Protein AF-A0A7V5YY38-F1 (afdb_monomer_lite)

pLDDT: mean 91.95, std 10.03, range [42.47, 98.0]

Secondary structure (DSSP, 8-state):
-EEEEEEEEEEEETTEEEEEEEEEE---SS----SSSS------GGGGGGS---HHHHHHHHHHHHHSS--

Foldseek 3Di:
DWDAWLDWFWDDDPVDTDTDTHTDDDDPDDDDDQDPHPDDDDDDLVCPVVDDDDPRVVVSSVSVVVVPDDD

Sequence (71 aa):
AVDAPVATVEHAYTHLRITLHAFHCRLLAGEPQAMGVADWRWVRPAELGRFAFSAADRKVIAALGREHSPS

Radius of gyration: 13.97 Å; chains: 1; bounding box: 30×28×37 Å

Structure (mmCIF, N/CA/C/O backbone):
data_AF-A0A7V5YY38-F1
#
_entry.id   AF-A0A7V5YY38-F1
#
loop_
_atom_site.group_PDB
_atom_site.id
_atom_site.type_symbol
_atom_site.label_atom_id
_atom_site.label_alt_id
_atom_site.label_comp_id
_atom_site.label_asym_id
_atom_site.label_entity_id
_atom_site.label_seq_id
_atom_site.pdbx_PDB_ins_code
_atom_site.Cartn_x
_atom_site.Cartn_y
_atom_site.Cartn_z
_atom_site.occupancy
_atom_site.B_iso_or_equiv
_atom_site.auth_seq_id
_atom_site.auth_comp_id
_atom_site.auth_asym_id
_atom_site.auth_atom_id
_atom_site.pdbx_PDB_model_num
ATOM 1 N N . ALA A 1 1 ? 9.421 2.657 -13.001 1.00 91.75 1 ALA A N 1
ATOM 2 C CA . ALA A 1 1 ? 9.173 4.089 -12.758 1.00 91.75 1 ALA A CA 1
ATOM 3 C C . ALA A 1 1 ? 8.155 4.201 -11.643 1.00 91.75 1 ALA A C 1
ATOM 5 O O . ALA A 1 1 ? 7.265 3.357 -11.595 1.00 91.75 1 ALA A O 1
ATOM 6 N N . VAL A 1 2 ? 8.339 5.173 -10.754 1.00 93.38 2 VAL A N 1
ATOM 7 C CA . VAL A 1 2 ? 7.365 5.535 -9.719 1.00 93.38 2 VAL A CA 1
ATOM 8 C C . VAL A 1 2 ? 6.626 6.766 -10.226 1.00 93.38 2 VAL A C 1
ATOM 10 O O . VAL A 1 2 ? 7.276 7.714 -10.666 1.00 93.38 2 VAL A O 1
ATOM 13 N N . ASP A 1 3 ? 5.303 6.718 -10.185 1.00 93.62 3 ASP A N 1
ATOM 14 C CA . ASP A 1 3 ? 4.406 7.756 -10.680 1.00 93.62 3 ASP A CA 1
ATOM 15 C C . ASP A 1 3 ? 3.680 8.431 -9.492 1.00 93.62 3 ASP A C 1
ATOM 17 O O . ASP A 1 3 ? 4.261 8.630 -8.421 1.00 93.62 3 ASP A O 1
ATOM 21 N N . ALA A 1 4 ? 2.417 8.827 -9.674 1.00 93.81 4 ALA A N 1
ATOM 22 C CA . ALA A 1 4 ? 1.647 9.557 -8.672 1.00 93.81 4 ALA A CA 1
ATOM 23 C C . ALA A 1 4 ? 1.366 8.726 -7.398 1.00 93.81 4 ALA A C 1
ATOM 25 O O . ALA A 1 4 ? 1.209 7.499 -7.470 1.00 93.81 4 ALA A O 1
ATOM 26 N N . PRO A 1 5 ? 1.268 9.383 -6.225 1.00 95.94 5 PRO A N 1
ATOM 27 C CA . PRO A 1 5 ? 0.815 8.728 -5.006 1.00 95.94 5 PRO A CA 1
ATOM 28 C C . PRO A 1 5 ? -0.643 8.278 -5.147 1.00 95.94 5 PRO A C 1
ATOM 30 O O . PRO A 1 5 ? -1.472 9.011 -5.676 1.00 95.94 5 PRO A O 1
ATOM 33 N N . VAL A 1 6 ? -0.937 7.094 -4.613 1.00 95.88 6 VAL A N 1
ATOM 34 C CA . VAL A 1 6 ? -2.294 6.535 -4.506 1.00 95.88 6 VAL A CA 1
ATOM 35 C C . VAL A 1 6 ? -2.911 6.922 -3.165 1.00 95.88 6 VAL A C 1
ATOM 37 O O . VAL A 1 6 ? -4.030 7.419 -3.071 1.00 95.88 6 VAL A O 1
ATOM 40 N N . ALA A 1 7 ? -2.171 6.689 -2.078 1.00 96.75 7 ALA A N 1
ATOM 41 C CA . ALA A 1 7 ? -2.641 6.976 -0.729 1.00 96.75 7 ALA A CA 1
ATOM 42 C C . ALA A 1 7 ? -1.487 7.076 0.272 1.00 96.75 7 ALA A C 1
ATOM 44 O O . ALA A 1 7 ? -0.483 6.373 0.160 1.00 96.75 7 ALA A O 1
ATOM 45 N N . THR A 1 8 ? -1.697 7.886 1.310 1.00 97.94 8 THR A N 1
ATOM 46 C CA . THR A 1 8 ? -0.945 7.813 2.567 1.00 97.94 8 THR A CA 1
ATOM 47 C C . THR A 1 8 ? -1.892 7.325 3.656 1.00 97.94 8 THR A C 1
ATOM 49 O O . THR A 1 8 ? -2.920 7.949 3.916 1.00 97.94 8 THR A O 1
ATOM 52 N N . VAL A 1 9 ? -1.573 6.189 4.272 1.00 97.75 9 VAL A N 1
ATOM 53 C CA . VAL A 1 9 ? -2.407 5.533 5.280 1.00 97.75 9 VAL A CA 1
ATOM 54 C C . VAL A 1 9 ? -1.662 5.468 6.600 1.00 97.75 9 VAL A C 1
ATOM 56 O O . VAL A 1 9 ? -0.705 4.714 6.750 1.00 97.75 9 VAL A O 1
ATOM 59 N N . GLU A 1 10 ? -2.160 6.192 7.594 1.00 97.38 10 GLU A N 1
ATOM 60 C CA . GLU A 1 10 ? -1.751 5.989 8.979 1.00 97.38 10 GLU A CA 1
ATOM 61 C C . GLU A 1 10 ? -2.529 4.817 9.590 1.00 97.38 10 GLU A C 1
ATOM 63 O O . GLU A 1 10 ? -3.760 4.685 9.449 1.00 97.38 10 GLU A O 1
ATOM 68 N N . HIS A 1 11 ? -1.806 3.922 10.261 1.00 96.44 11 HIS A N 1
ATOM 69 C CA . HIS A 1 11 ? -2.409 2.777 10.921 1.00 96.44 11 HIS A CA 1
ATOM 70 C C . HIS A 1 11 ? -1.677 2.394 12.206 1.00 96.44 11 HIS A C 1
ATOM 72 O O . HIS A 1 11 ? -0.454 2.275 12.244 1.00 96.44 11 HIS A O 1
ATOM 78 N N . ALA A 1 12 ? -2.460 2.163 13.258 1.00 95.69 12 ALA A N 1
ATOM 79 C CA . ALA A 1 12 ? -1.986 1.657 14.533 1.00 95.69 12 ALA A CA 1
ATOM 80 C C . ALA A 1 12 ? -2.436 0.202 14.700 1.00 95.69 12 ALA A C 1
ATOM 82 O O . ALA A 1 12 ? -3.625 -0.077 14.846 1.00 95.69 12 ALA A O 1
ATOM 83 N N . TYR A 1 13 ? -1.470 -0.707 14.694 1.00 90.62 13 TYR A N 1
ATOM 84 C CA . TYR A 1 13 ? -1.607 -2.034 15.277 1.00 90.62 13 TYR A CA 1
ATOM 85 C C . TYR A 1 13 ? -1.410 -1.945 16.795 1.00 90.62 13 TYR A C 1
ATOM 87 O O . TYR A 1 13 ? -0.866 -0.966 17.307 1.00 90.62 13 TYR A O 1
ATOM 95 N N . THR A 1 14 ? -1.788 -2.996 17.523 1.00 93.94 14 THR A N 1
ATOM 96 C CA . THR A 1 14 ? -1.682 -3.047 18.992 1.00 93.94 14 THR A CA 1
ATOM 97 C C . THR A 1 14 ? -0.288 -2.684 19.517 1.00 93.94 14 THR A C 1
ATOM 99 O O . THR A 1 14 ? -0.174 -2.010 20.536 1.00 93.94 14 THR A O 1
ATOM 102 N N . HIS A 1 15 ? 0.772 -3.089 18.811 1.00 94.50 15 HIS A N 1
ATOM 103 C CA . HIS A 1 15 ? 2.162 -2.909 19.253 1.00 94.50 15 HIS A CA 1
ATOM 104 C C . HIS A 1 15 ? 3.010 -2.038 18.317 1.00 94.50 15 HIS A C 1
ATOM 106 O O . HIS A 1 15 ? 4.202 -1.872 18.553 1.00 94.50 15 HIS A O 1
ATOM 112 N N . LEU A 1 16 ? 2.429 -1.504 17.241 1.00 94.31 16 LEU A N 1
ATOM 113 C CA . LEU A 1 16 ? 3.177 -0.801 16.202 1.00 94.31 16 LEU A CA 1
ATOM 114 C C . LEU A 1 16 ? 2.305 0.257 15.537 1.00 94.31 16 LEU A C 1
ATOM 116 O O . LEU A 1 16 ? 1.142 0.010 15.233 1.00 94.31 16 LEU A O 1
ATOM 120 N N . ARG A 1 17 ? 2.889 1.415 15.239 1.00 96.75 17 ARG A N 1
ATOM 121 C CA . ARG A 1 17 ? 2.272 2.428 14.381 1.00 96.75 17 ARG A CA 1
ATOM 122 C C . ARG A 1 17 ? 3.086 2.555 13.107 1.00 96.75 17 ARG A C 1
ATOM 124 O O . ARG A 1 17 ? 4.311 2.598 13.172 1.00 96.75 17 ARG A O 1
ATOM 131 N N . ILE A 1 18 ? 2.396 2.600 11.976 1.00 96.94 18 ILE A N 1
ATOM 132 C CA . ILE A 1 18 ? 3.002 2.759 10.658 1.00 96.94 18 ILE A CA 1
ATOM 133 C C . ILE A 1 18 ? 2.310 3.876 9.884 1.00 96.94 18 ILE A C 1
ATOM 135 O O . ILE A 1 18 ? 1.114 4.125 10.062 1.00 96.94 18 ILE A O 1
ATOM 139 N N . THR A 1 19 ? 3.065 4.462 8.962 1.00 98.00 19 THR A N 1
ATOM 140 C CA . THR A 1 19 ? 2.537 5.263 7.860 1.00 98.00 19 THR A CA 1
ATOM 141 C C . THR A 1 19 ? 2.899 4.548 6.565 1.00 98.00 19 THR A C 1
ATOM 143 O O . THR A 1 19 ? 4.074 4.341 6.269 1.00 98.00 19 THR A O 1
ATOM 146 N N . LEU A 1 20 ? 1.886 4.113 5.822 1.00 97.81 20 LEU A N 1
ATOM 147 C CA . LEU A 1 20 ? 2.032 3.401 4.559 1.00 97.81 20 LEU A CA 1
ATOM 148 C C . LEU A 1 20 ? 1.823 4.380 3.403 1.00 97.81 20 LEU A C 1
ATOM 150 O O . LEU A 1 20 ? 0.734 4.930 3.254 1.00 97.81 20 LEU A O 1
ATOM 154 N N . HIS A 1 21 ? 2.851 4.568 2.580 1.00 97.94 21 HIS A N 1
ATOM 155 C CA . HIS A 1 21 ? 2.778 5.372 1.361 1.00 97.94 21 HIS A CA 1
ATOM 156 C C . HIS A 1 21 ? 2.704 4.449 0.142 1.00 97.94 21 HIS A C 1
ATOM 158 O O . HIS A 1 21 ? 3.636 3.690 -0.121 1.00 97.94 21 HIS A O 1
ATOM 164 N N . ALA A 1 22 ? 1.593 4.505 -0.590 1.00 97.31 22 ALA A N 1
ATOM 165 C CA . ALA A 1 22 ? 1.366 3.723 -1.800 1.00 97.31 22 ALA A CA 1
ATOM 166 C C . ALA A 1 22 ? 1.491 4.608 -3.046 1.00 97.31 22 ALA A C 1
ATOM 168 O O . ALA A 1 22 ? 0.981 5.729 -3.063 1.00 97.31 22 ALA A O 1
ATOM 169 N N . PHE A 1 23 ? 2.128 4.084 -4.094 1.00 97.00 23 PHE A N 1
ATOM 170 C CA . PHE A 1 23 ? 2.385 4.784 -5.354 1.00 97.00 23 PHE A CA 1
ATOM 171 C C . PHE A 1 23 ? 2.025 3.904 -6.546 1.00 97.00 23 PHE A C 1
ATOM 173 O O . PHE A 1 23 ? 2.168 2.680 -6.485 1.00 97.00 23 PHE A O 1
ATOM 180 N N . HIS A 1 24 ? 1.624 4.539 -7.647 1.00 95.12 24 HIS A N 1
ATOM 181 C CA . HIS A 1 24 ? 1.592 3.878 -8.946 1.00 95.12 24 HIS A CA 1
ATOM 182 C C . HIS A 1 24 ? 3.015 3.592 -9.411 1.00 95.12 24 HIS A C 1
ATOM 184 O O . HIS A 1 24 ? 3.892 4.452 -9.331 1.00 95.12 24 HIS A O 1
ATOM 190 N N . CYS A 1 25 ? 3.244 2.376 -9.898 1.00 94.69 25 CYS A N 1
ATOM 191 C CA . CYS A 1 25 ? 4.548 1.949 -10.378 1.00 94.69 25 CYS A CA 1
ATOM 192 C C . CYS A 1 25 ? 4.406 1.157 -11.671 1.00 94.69 25 CYS A C 1
ATOM 194 O O . CYS A 1 25 ? 3.543 0.289 -11.802 1.00 94.69 25 CYS A O 1
ATOM 196 N N . ARG A 1 26 ? 5.334 1.394 -12.597 1.00 94.19 26 ARG A N 1
ATOM 197 C CA . ARG A 1 26 ? 5.466 0.626 -13.835 1.00 94.19 26 ARG A CA 1
ATOM 198 C C . ARG A 1 26 ? 6.799 -0.103 -13.877 1.00 94.19 26 ARG A C 1
ATOM 200 O O . ARG A 1 26 ? 7.855 0.521 -13.724 1.00 94.19 26 ARG A O 1
ATOM 207 N N . LEU A 1 27 ? 6.749 -1.409 -14.124 1.00 93.69 27 LEU A N 1
ATOM 208 C CA . LEU A 1 27 ? 7.931 -2.211 -14.423 1.00 93.69 27 LEU A CA 1
ATOM 209 C C . LEU A 1 27 ? 8.512 -1.743 -15.765 1.00 93.69 27 LEU A C 1
ATOM 211 O O . LEU A 1 27 ? 7.800 -1.708 -16.764 1.00 93.69 27 LEU A O 1
ATOM 215 N N . LEU A 1 28 ? 9.775 -1.309 -15.769 1.00 95.81 28 LEU A N 1
ATOM 216 C CA . LEU A 1 28 ? 10.432 -0.790 -16.979 1.00 95.81 28 LEU A CA 1
ATOM 217 C C . LEU A 1 28 ? 11.252 -1.859 -17.701 1.00 95.81 28 LEU A C 1
ATOM 219 O O . LEU A 1 28 ? 11.362 -1.821 -18.921 1.00 95.81 28 LEU A O 1
ATOM 223 N N . ALA A 1 29 ? 11.855 -2.770 -16.940 1.00 95.69 29 ALA A N 1
ATOM 224 C CA . ALA A 1 29 ? 12.715 -3.831 -17.435 1.00 95.69 29 ALA A CA 1
ATOM 225 C C . ALA A 1 29 ? 12.833 -4.943 -16.385 1.00 95.69 29 ALA A C 1
ATOM 227 O O . ALA A 1 29 ? 12.626 -4.697 -15.193 1.00 95.69 29 ALA A O 1
ATOM 228 N N . GLY A 1 30 ? 13.229 -6.133 -16.839 1.00 93.69 30 GLY A N 1
ATOM 229 C CA . GLY A 1 30 ? 13.336 -7.333 -16.011 1.00 93.69 30 GLY A CA 1
ATOM 230 C C . GLY A 1 30 ? 11.988 -8.007 -15.766 1.00 93.69 30 GLY A C 1
ATOM 231 O O . GLY A 1 30 ? 10.948 -7.513 -16.191 1.00 93.69 30 GLY A O 1
ATOM 232 N N . GLU A 1 31 ? 12.029 -9.134 -15.062 1.00 91.25 31 GLU A N 1
ATOM 233 C CA . GLU A 1 31 ? 10.847 -9.899 -14.662 1.00 91.25 31 GLU A CA 1
ATOM 234 C C . GLU A 1 31 ? 10.781 -9.973 -13.133 1.00 91.25 31 GLU A C 1
ATOM 236 O O . GLU A 1 31 ? 11.830 -10.126 -12.494 1.00 91.25 31 GLU A O 1
ATOM 241 N 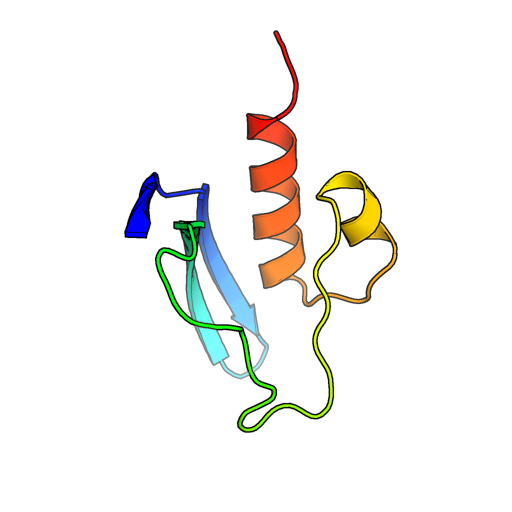N . PRO A 1 32 ? 9.592 -9.873 -12.512 1.00 90.50 32 PRO A N 1
ATOM 242 C CA . PRO A 1 32 ? 9.478 -10.021 -11.070 1.00 90.50 32 PRO A CA 1
ATOM 243 C C . PRO A 1 32 ? 9.860 -11.441 -10.642 1.00 90.50 32 PRO A C 1
ATOM 245 O O . PRO A 1 32 ? 9.453 -12.434 -11.245 1.00 90.50 32 PRO A O 1
ATOM 248 N N . GLN A 1 33 ? 10.637 -11.532 -9.569 1.00 90.44 33 GLN A N 1
ATOM 249 C CA . GLN A 1 33 ? 11.105 -12.793 -9.005 1.00 90.44 33 GLN A CA 1
ATOM 250 C C . GLN A 1 33 ? 10.643 -12.911 -7.556 1.00 90.44 33 GLN A C 1
ATOM 252 O O . GLN A 1 33 ? 10.643 -11.930 -6.811 1.00 90.44 33 GLN A O 1
ATOM 257 N N . ALA A 1 34 ? 10.280 -14.126 -7.146 1.00 90.88 34 ALA A N 1
ATOM 258 C CA . ALA A 1 34 ? 9.915 -14.440 -5.769 1.00 90.88 34 ALA A CA 1
ATOM 259 C C . ALA A 1 34 ? 11.171 -14.480 -4.876 1.00 90.88 34 ALA A C 1
ATOM 261 O O . ALA A 1 34 ? 11.646 -15.544 -4.489 1.00 90.88 34 ALA A O 1
ATOM 262 N N . MET A 1 35 ? 11.758 -13.317 -4.585 1.00 89.19 35 MET A N 1
ATOM 263 C CA . MET A 1 35 ? 12.908 -13.207 -3.686 1.00 89.19 35 MET A CA 1
ATOM 264 C C . MET A 1 35 ? 12.427 -12.898 -2.268 1.00 89.19 35 MET A C 1
ATOM 266 O O . MET A 1 35 ? 11.924 -11.812 -2.001 1.00 89.19 35 MET A O 1
ATOM 270 N N . GLY A 1 36 ? 12.558 -13.861 -1.353 1.00 90.44 36 GLY A N 1
ATOM 271 C CA . GLY A 1 36 ? 12.148 -13.691 0.048 1.00 90.44 36 GLY A CA 1
ATOM 272 C C . GLY A 1 36 ? 10.636 -13.769 0.297 1.00 90.44 36 GLY A C 1
ATOM 273 O O . GLY A 1 36 ? 10.191 -13.524 1.414 1.00 90.44 36 GLY A O 1
ATOM 274 N N . VAL A 1 37 ? 9.850 -14.142 -0.716 1.00 89.12 37 VAL A N 1
ATOM 275 C CA . VAL A 1 37 ? 8.414 -14.432 -0.604 1.00 89.12 37 VAL A CA 1
ATOM 276 C C . VAL A 1 37 ? 8.127 -15.814 -1.177 1.00 89.12 37 VAL A C 1
ATOM 278 O O . VAL A 1 37 ? 8.794 -16.246 -2.112 1.00 89.12 37 VAL A O 1
ATOM 281 N N . ALA A 1 38 ? 7.145 -16.514 -0.610 1.00 90.31 38 ALA A N 1
ATOM 282 C CA . ALA A 1 38 ? 6.797 -17.864 -1.052 1.00 90.31 38 ALA A CA 1
ATOM 283 C C . ALA A 1 38 ? 6.056 -17.882 -2.402 1.00 90.31 38 ALA A C 1
ATOM 285 O O . ALA A 1 38 ? 6.247 -18.803 -3.187 1.00 90.31 38 ALA A O 1
ATOM 286 N N . ASP A 1 39 ? 5.212 -16.880 -2.663 1.00 91.19 39 ASP A N 1
ATOM 287 C CA . ASP A 1 39 ? 4.409 -16.766 -3.884 1.00 91.19 39 ASP A CA 1
ATOM 288 C C . ASP A 1 39 ? 4.072 -15.291 -4.162 1.00 91.19 39 ASP A C 1
ATOM 290 O O . ASP A 1 39 ? 4.035 -14.467 -3.242 1.00 91.19 39 ASP A O 1
ATOM 294 N N . TRP A 1 40 ? 3.812 -14.960 -5.426 1.00 92.25 40 TRP A N 1
ATOM 295 C CA . TRP A 1 40 ? 3.298 -13.661 -5.855 1.00 92.25 40 TRP A CA 1
ATOM 296 C C . TRP A 1 40 ? 2.481 -13.810 -7.144 1.00 92.25 40 TRP A C 1
ATOM 298 O O . TRP A 1 40 ? 2.625 -14.771 -7.895 1.00 92.25 40 TRP A O 1
ATOM 308 N N . ARG A 1 41 ? 1.590 -12.850 -7.413 1.00 92.69 41 ARG A N 1
ATOM 309 C CA . ARG A 1 41 ? 0.724 -12.887 -8.597 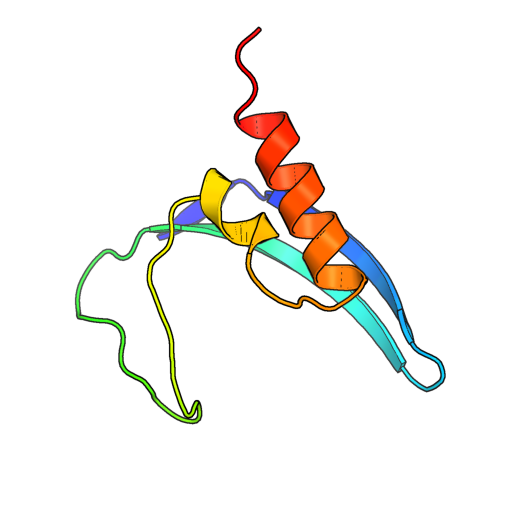1.00 92.69 41 ARG A CA 1
ATOM 310 C C . ARG A 1 41 ? 0.389 -11.501 -9.120 1.00 92.69 41 ARG A C 1
ATOM 312 O O . ARG A 1 41 ? 0.097 -10.596 -8.343 1.00 92.69 41 ARG A O 1
ATOM 319 N N . TRP A 1 42 ? 0.344 -11.379 -10.443 1.00 93.56 42 TRP A N 1
ATOM 320 C CA . TRP A 1 42 ? -0.316 -10.263 -11.114 1.00 93.56 42 TRP A CA 1
ATOM 321 C C . TRP A 1 42 ? -1.829 -10.497 -11.124 1.00 93.56 42 TRP A C 1
ATOM 323 O O . TRP A 1 42 ? -2.293 -11.544 -11.571 1.00 93.56 42 TRP A O 1
ATOM 333 N N . VAL A 1 43 ? -2.599 -9.525 -10.639 1.00 95.06 43 VAL A N 1
ATOM 334 C CA . VAL A 1 43 ? -4.070 -9.568 -10.624 1.00 95.06 43 VAL A CA 1
ATOM 335 C C . VAL A 1 43 ? -4.636 -8.238 -11.093 1.00 95.06 43 VAL A C 1
ATOM 337 O O . VAL A 1 43 ? -4.003 -7.193 -10.925 1.00 95.06 43 VAL A O 1
ATOM 340 N N . ARG A 1 44 ? -5.841 -8.255 -11.668 1.00 93.12 44 ARG A N 1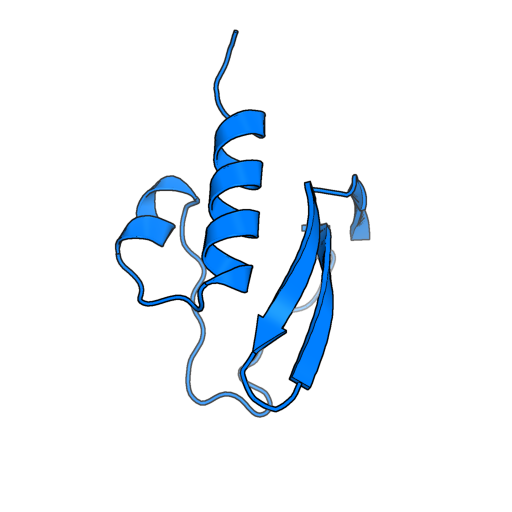
ATOM 341 C CA . ARG A 1 44 ? -6.550 -7.008 -11.975 1.00 93.12 44 ARG A CA 1
ATOM 342 C C . ARG A 1 44 ? -7.041 -6.352 -10.679 1.00 93.12 44 ARG A C 1
ATOM 344 O O . ARG A 1 44 ? -7.378 -7.073 -9.738 1.00 93.12 44 ARG A O 1
ATOM 351 N N . PRO A 1 45 ? -7.201 -5.015 -10.629 1.00 91.81 45 PRO A N 1
ATOM 352 C CA . PRO A 1 45 ? -7.731 -4.335 -9.443 1.00 91.81 45 PRO A CA 1
ATOM 353 C C . PRO A 1 45 ? -9.070 -4.907 -8.949 1.00 91.81 45 PRO A C 1
ATOM 355 O O . PRO A 1 45 ? -9.260 -5.099 -7.752 1.00 91.81 45 PRO A O 1
ATOM 358 N N . ALA A 1 46 ? -9.968 -5.276 -9.870 1.00 92.19 46 ALA A N 1
ATOM 359 C CA . ALA A 1 46 ? -11.261 -5.886 -9.546 1.00 92.19 46 ALA A CA 1
ATOM 360 C C . ALA A 1 46 ? -11.152 -7.261 -8.849 1.00 92.19 46 ALA A C 1
ATOM 362 O O . ALA A 1 46 ? -12.096 -7.706 -8.201 1.00 92.19 46 ALA A O 1
ATOM 363 N N . GLU A 1 47 ? -10.011 -7.943 -8.958 1.00 95.81 47 GLU A N 1
ATOM 364 C CA . GLU A 1 47 ? -9.784 -9.256 -8.349 1.00 95.81 47 GLU A CA 1
ATOM 365 C C . GLU A 1 47 ? -9.208 -9.164 -6.934 1.00 95.81 47 GLU A C 1
ATOM 367 O O . GLU A 1 47 ? -9.203 -10.166 -6.220 1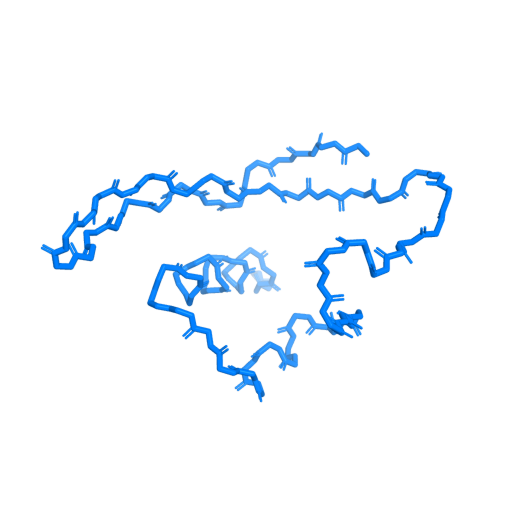.00 95.81 47 GLU A O 1
ATOM 372 N N . LEU A 1 48 ? -8.762 -7.981 -6.495 1.00 95.12 48 LEU A N 1
ATOM 373 C CA . LEU A 1 48 ? -8.162 -7.786 -5.172 1.00 95.12 48 LEU A CA 1
ATOM 374 C C . LEU A 1 48 ? -9.117 -8.196 -4.039 1.00 95.12 48 LEU A C 1
ATOM 376 O O . LEU A 1 48 ? -8.679 -8.756 -3.040 1.00 95.12 48 LEU A O 1
ATOM 380 N N . GLY A 1 49 ? -10.432 -8.036 -4.216 1.00 93.50 49 GLY A N 1
ATOM 381 C CA . GLY A 1 49 ? -11.431 -8.474 -3.230 1.00 93.50 49 GLY A CA 1
ATOM 382 C C . GLY A 1 49 ? -11.429 -9.981 -2.928 1.00 93.50 49 GLY A C 1
ATOM 383 O O . GLY A 1 49 ? -12.039 -10.403 -1.950 1.00 93.50 49 GLY A O 1
ATOM 384 N N . ARG A 1 50 ? -10.739 -10.800 -3.734 1.00 95.69 50 ARG A N 1
ATOM 385 C CA . ARG A 1 50 ? -10.629 -12.258 -3.557 1.00 95.69 50 ARG A CA 1
ATOM 386 C C . ARG A 1 50 ? -9.529 -12.672 -2.571 1.00 95.69 50 ARG A C 1
ATOM 388 O O . ARG A 1 50 ? -9.421 -13.858 -2.269 1.00 95.69 50 ARG A O 1
ATOM 395 N N . PHE A 1 51 ? -8.708 -11.735 -2.095 1.00 95.75 51 PHE A N 1
ATOM 396 C CA . PHE A 1 51 ? -7.552 -12.014 -1.243 1.00 95.75 51 PHE A CA 1
ATOM 397 C C . PHE A 1 51 ? -7.716 -11.430 0.159 1.00 95.75 51 PHE A C 1
ATOM 399 O O . PHE A 1 51 ? -8.328 -10.380 0.364 1.00 95.75 51 PHE A O 1
ATOM 406 N N . ALA A 1 52 ? -7.131 -12.112 1.142 1.00 95.75 52 ALA A N 1
ATOM 407 C CA . ALA A 1 52 ? -7.061 -11.607 2.502 1.00 95.75 52 ALA A CA 1
ATOM 408 C C 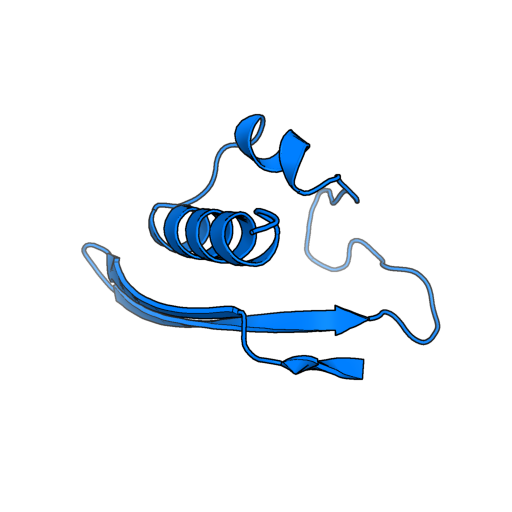. ALA A 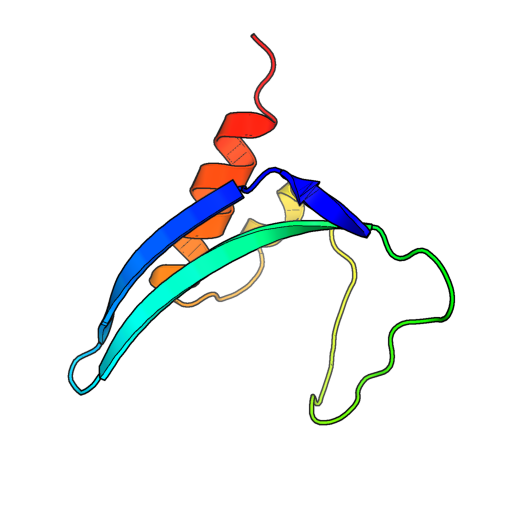1 52 ? -5.948 -10.557 2.612 1.00 95.75 52 ALA A C 1
ATOM 410 O O . ALA A 1 52 ? -4.781 -10.844 2.368 1.00 95.75 52 ALA A O 1
ATOM 411 N N . PHE A 1 53 ? -6.326 -9.349 3.017 1.00 95.94 53 PHE A N 1
ATOM 412 C CA . PHE A 1 53 ? -5.415 -8.224 3.225 1.00 95.94 53 PHE A CA 1
ATOM 413 C C . PHE A 1 53 ? -5.411 -7.763 4.684 1.00 95.94 53 PHE A C 1
ATOM 415 O O . PHE A 1 53 ? -6.328 -8.082 5.449 1.00 95.94 53 PHE A O 1
ATOM 422 N N . SER A 1 54 ? -4.405 -6.986 5.085 1.00 95.31 54 SER A N 1
ATOM 423 C CA . SER A 1 54 ? -4.440 -6.287 6.372 1.00 95.31 54 SER A CA 1
ATOM 424 C C . SER A 1 54 ? -5.476 -5.151 6.354 1.00 95.31 54 SER A C 1
ATOM 426 O O . SER A 1 54 ? -6.024 -4.781 5.311 1.00 95.31 54 SER A O 1
ATOM 428 N N . ALA A 1 55 ? -5.768 -4.570 7.520 1.00 95.94 55 ALA A N 1
ATOM 429 C CA . ALA A 1 55 ? -6.630 -3.390 7.589 1.00 95.94 55 ALA A CA 1
ATOM 430 C C . ALA A 1 55 ? -5.996 -2.160 6.910 1.00 95.94 55 ALA A C 1
ATOM 432 O O . ALA A 1 55 ? -6.726 -1.362 6.324 1.00 95.94 55 ALA A O 1
ATOM 433 N N . ALA A 1 56 ? -4.667 -2.017 6.961 1.00 97.06 56 ALA A N 1
ATOM 434 C CA . ALA A 1 56 ? -3.954 -0.940 6.278 1.00 97.06 56 ALA A CA 1
ATOM 435 C C . ALA A 1 56 ? -4.027 -1.107 4.751 1.00 97.06 56 ALA A C 1
ATOM 437 O O . ALA A 1 56 ? -4.432 -0.177 4.055 1.00 97.06 56 ALA A O 1
ATOM 438 N N . ASP A 1 57 ? -3.754 -2.310 4.241 1.00 97.12 57 ASP A N 1
ATOM 439 C CA . ASP A 1 57 ? -3.778 -2.589 2.798 1.00 97.12 57 ASP A CA 1
ATOM 440 C C . ASP A 1 57 ? -5.185 -2.428 2.211 1.00 97.12 57 ASP A C 1
ATOM 442 O O . ASP A 1 57 ? -5.354 -1.858 1.135 1.00 97.12 57 ASP A O 1
ATOM 446 N N . ARG A 1 58 ? -6.232 -2.829 2.950 1.00 96.94 58 ARG A N 1
ATOM 447 C CA . ARG A 1 58 ? -7.627 -2.585 2.540 1.00 96.94 58 ARG A CA 1
ATOM 448 C C . ARG A 1 58 ? -7.933 -1.101 2.317 1.00 96.94 58 ARG A C 1
ATOM 450 O O . ARG A 1 58 ? -8.713 -0.781 1.423 1.00 96.94 58 ARG A O 1
ATOM 457 N N . LYS A 1 59 ? -7.326 -0.192 3.091 1.00 97.00 59 LYS A N 1
ATOM 458 C CA . LYS A 1 59 ? -7.497 1.259 2.890 1.00 97.00 59 LYS A CA 1
ATOM 459 C C . LYS A 1 59 ? -6.834 1.728 1.593 1.00 97.00 59 LYS A C 1
ATOM 461 O O . LYS A 1 59 ? -7.427 2.538 0.887 1.00 97.00 59 LYS A O 1
ATOM 466 N N . VAL A 1 60 ? -5.659 1.189 1.257 1.00 97.19 60 VAL A N 1
ATOM 467 C CA . VAL A 1 60 ? -4.981 1.469 -0.022 1.00 97.19 60 VAL A CA 1
ATOM 468 C C . VAL A 1 60 ? -5.814 0.964 -1.201 1.00 97.19 60 VAL A C 1
ATOM 470 O O . VAL A 1 60 ? -6.056 1.711 -2.141 1.00 97.19 60 VAL A O 1
ATOM 473 N N . ILE A 1 61 ? -6.328 -0.267 -1.129 1.00 96.50 61 ILE A N 1
ATOM 474 C CA . ILE A 1 61 ? -7.161 -0.861 -2.191 1.00 96.50 61 ILE A CA 1
ATOM 475 C C . ILE A 1 61 ? -8.448 -0.052 -2.406 1.00 96.50 61 ILE A C 1
ATOM 477 O O . ILE A 1 61 ? -8.859 0.177 -3.543 1.00 96.50 61 ILE A O 1
ATOM 481 N N . ALA A 1 62 ? -9.074 0.429 -1.328 1.00 95.00 62 ALA A N 1
ATOM 482 C CA . ALA A 1 62 ? -10.245 1.294 -1.428 1.00 95.00 62 ALA A CA 1
ATOM 483 C C . ALA A 1 62 ? -9.927 2.651 -2.084 1.00 95.00 62 ALA A C 1
ATOM 485 O O . ALA A 1 62 ? -10.750 3.161 -2.844 1.00 95.00 62 ALA A O 1
ATOM 486 N N . ALA A 1 63 ? -8.753 3.236 -1.813 1.00 95.00 63 ALA A N 1
ATOM 487 C CA . ALA A 1 63 ? -8.302 4.456 -2.486 1.00 95.00 63 ALA A CA 1
ATOM 488 C C . ALA A 1 63 ? -8.076 4.213 -3.986 1.00 95.00 63 ALA A C 1
ATOM 490 O O . ALA A 1 63 ? -8.629 4.942 -4.807 1.00 95.00 63 ALA A O 1
ATOM 491 N N . LEU A 1 64 ? -7.401 3.114 -4.337 1.00 93.25 64 LEU A N 1
ATOM 492 C CA . LEU A 1 64 ? -7.180 2.706 -5.725 1.00 93.25 64 LEU A CA 1
ATOM 493 C C . LEU A 1 64 ? -8.498 2.560 -6.508 1.00 93.25 64 LEU A C 1
ATOM 495 O O . LEU A 1 64 ? -8.590 2.986 -7.656 1.00 93.25 64 LEU A O 1
ATOM 499 N N . GLY A 1 65 ? -9.541 1.990 -5.895 1.00 90.44 65 GLY A N 1
ATOM 500 C CA . GLY A 1 65 ? -10.856 1.845 -6.535 1.00 90.44 65 GLY A CA 1
ATOM 501 C C . GLY A 1 65 ? -11.566 3.176 -6.822 1.00 90.44 65 GLY A C 1
ATOM 502 O O . GLY A 1 65 ? -12.284 3.287 -7.817 1.00 90.44 65 GLY A O 1
ATOM 503 N N . ARG A 1 66 ? -11.348 4.199 -5.985 1.00 87.94 66 ARG A N 1
ATOM 504 C CA . ARG A 1 66 ? -11.918 5.544 -6.183 1.00 87.94 66 ARG A CA 1
ATOM 505 C C . ARG A 1 66 ? -11.283 6.277 -7.362 1.00 87.94 66 ARG A C 1
ATOM 507 O O . ARG A 1 66 ? -11.987 7.009 -8.041 1.00 87.94 66 ARG A O 1
ATOM 514 N N . GLU A 1 67 ? -9.998 6.049 -7.629 1.00 82.06 67 GLU A N 1
ATOM 515 C CA . GLU A 1 67 ? -9.301 6.616 -8.796 1.00 82.06 67 GLU A CA 1
ATOM 516 C C . GLU A 1 67 ? -9.798 6.037 -10.127 1.00 82.06 67 GLU A C 1
ATOM 518 O O . GLU A 1 67 ? -9.837 6.739 -11.131 1.00 82.06 67 GLU A O 1
ATOM 523 N N . HIS A 1 68 ? -10.172 4.753 -10.143 1.00 70.19 68 HIS A N 1
ATOM 524 C CA . HIS A 1 68 ? -10.564 4.032 -11.362 1.00 70.19 68 HIS A CA 1
ATOM 525 C C . HIS A 1 68 ? -12.065 4.098 -11.667 1.00 70.19 68 HIS A C 1
ATOM 527 O O . HIS A 1 68 ? -12.503 3.547 -12.678 1.00 70.19 68 HIS A O 1
ATOM 533 N N . SER A 1 69 ? -12.863 4.721 -10.798 1.00 56.41 69 SER A N 1
ATOM 534 C CA . SER A 1 69 ? -14.283 4.935 -11.067 1.00 56.41 69 SER A CA 1
ATOM 535 C C . SER A 1 69 ? -14.403 6.084 -12.074 1.00 56.41 69 SER A C 1
ATOM 537 O O . SER A 1 69 ? -13.989 7.195 -11.742 1.00 56.41 69 SER A O 1
ATOM 539 N N . PRO A 1 70 ? -14.903 5.847 -13.301 1.00 46.84 70 PRO A N 1
ATOM 540 C CA . PRO A 1 70 ? -15.093 6.930 -14.254 1.00 46.84 70 PRO A CA 1
ATOM 541 C C . PRO A 1 70 ? -16.167 7.879 -13.707 1.00 46.84 70 PRO A C 1
ATOM 543 O O . PRO A 1 70 ? -17.172 7.413 -13.162 1.00 46.84 70 PRO A O 1
ATOM 546 N N . SER A 1 71 ? -15.939 9.190 -13.832 1.00 42.47 71 SER A N 1
ATOM 547 C CA . SER A 1 71 ? -17.036 10.169 -13.804 1.00 42.47 71 SER A CA 1
ATOM 548 C C . SER A 1 71 ? -18.013 9.910 -14.944 1.00 42.47 71 SER A C 1
ATOM 550 O O . SER A 1 71 ? -17.544 9.493 -16.029 1.00 42.47 71 SER A O 1
#